Protein AF-A0A961NH32-F1 (afdb_monomer_lite)

pLDDT: mean 76.29, std 16.77, range [36.47, 96.12]

Radius of gyration: 27.37 Å; chains: 1; bounding box: 52×42×99 Å

Sequence (130 aa):
MRSAIAYTDSPEQGDPMATRAPKASLRNLIINLRLVRRRLFRQYNFLRQGRLDEALDLMENLSGQTHALPDLDLIAGDSAEAIQARNLVADCRHWNDAILPFLLREQDLLAREHLETQVDRELLRLNRTY

Structure (mmCIF, N/CA/C/O backbone):
data_AF-A0A961NH32-F1
#
_entry.id   AF-A0A961NH32-F1
#
loop_
_atom_site.group_PDB
_atom_site.id
_atom_site.type_symbol
_atom_site.label_atom_id
_atom_site.label_alt_id
_atom_site.label_comp_id
_atom_site.label_asym_id
_atom_site.label_entity_id
_atom_site.label_seq_id
_atom_site.pdbx_PDB_ins_code
_atom_site.Cartn_x
_atom_site.Cartn_y
_atom_site.Cartn_z
_atom_site.occupancy
_atom_site.B_iso_or_equiv
_atom_site.auth_seq_id
_atom_site.auth_comp_id
_atom_site.auth_asym_id
_atom_site.auth_atom_id
_atom_site.pdbx_PDB_model_num
ATOM 1 N N . MET A 1 1 ? -15.309 -30.839 -62.680 1.00 36.47 1 MET A N 1
ATOM 2 C CA . MET A 1 1 ? -14.073 -31.100 -63.447 1.00 36.47 1 MET A CA 1
ATOM 3 C C . MET A 1 1 ? -13.009 -30.100 -63.014 1.00 36.47 1 MET A C 1
ATOM 5 O O . MET A 1 1 ? -13.283 -28.915 -63.060 1.00 36.47 1 MET A O 1
ATOM 9 N N . ARG A 1 2 ? -11.860 -30.640 -62.584 1.00 37.50 2 ARG A N 1
ATOM 10 C CA . ARG A 1 2 ? -10.484 -30.102 -62.506 1.00 37.50 2 ARG A CA 1
ATOM 11 C C . ARG A 1 2 ? -10.178 -28.749 -61.830 1.00 37.50 2 ARG A C 1
ATOM 13 O O . ARG A 1 2 ? -10.476 -27.675 -62.329 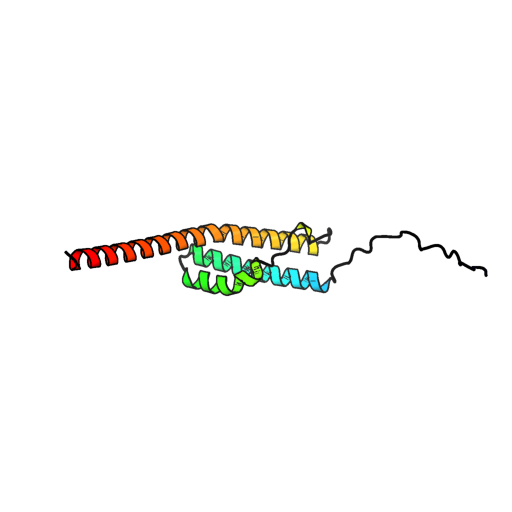1.00 37.50 2 ARG A O 1
ATOM 20 N N . SER A 1 3 ? -9.435 -28.918 -60.739 1.00 38.72 3 SER A N 1
ATOM 21 C CA . SER A 1 3 ? -8.597 -28.022 -59.947 1.00 38.72 3 SER A CA 1
ATOM 22 C C . SER A 1 3 ? -7.558 -27.202 -60.722 1.00 38.72 3 SER A C 1
ATOM 24 O O . SER A 1 3 ? -6.980 -27.688 -61.692 1.00 38.72 3 SER A O 1
ATOM 26 N N . ALA A 1 4 ? -7.202 -26.047 -60.154 1.00 41.97 4 ALA A N 1
ATOM 27 C CA . ALA A 1 4 ? -5.857 -25.475 -60.200 1.00 41.97 4 ALA A CA 1
ATOM 28 C C . ALA A 1 4 ? -5.573 -24.820 -58.833 1.00 41.97 4 ALA A C 1
ATOM 30 O O . ALA A 1 4 ? -6.084 -23.745 -58.535 1.00 41.97 4 ALA A O 1
ATOM 31 N N . ILE A 1 5 ? -4.827 -25.520 -57.973 1.00 46.06 5 ILE A N 1
ATOM 32 C CA . ILE A 1 5 ? -4.314 -24.994 -56.701 1.00 46.06 5 ILE A CA 1
ATOM 33 C C . ILE A 1 5 ? -2.933 -24.431 -57.016 1.00 46.06 5 ILE A C 1
ATOM 35 O O . ILE A 1 5 ? -2.025 -25.183 -57.371 1.00 46.06 5 ILE A O 1
ATOM 39 N N . ALA A 1 6 ? -2.792 -23.113 -56.924 1.00 41.47 6 ALA A N 1
ATOM 40 C CA . ALA A 1 6 ? -1.486 -22.483 -56.879 1.00 41.47 6 ALA A CA 1
ATOM 41 C C . ALA A 1 6 ? -0.851 -22.817 -55.522 1.00 41.47 6 ALA A C 1
ATOM 43 O O . ALA A 1 6 ? -1.360 -22.416 -54.478 1.00 41.47 6 ALA A O 1
ATOM 44 N N . TYR A 1 7 ? 0.236 -23.587 -55.543 1.00 49.28 7 TYR A N 1
ATOM 45 C CA . TYR A 1 7 ? 1.181 -23.644 -54.435 1.00 49.28 7 TYR A CA 1
ATOM 46 C C . TYR A 1 7 ? 2.002 -22.357 -54.482 1.00 49.28 7 TYR A C 1
ATOM 48 O O . TYR A 1 7 ? 2.892 -22.214 -55.316 1.00 49.28 7 TYR A O 1
ATOM 56 N N . THR A 1 8 ? 1.660 -21.402 -53.627 1.00 51.47 8 THR A N 1
ATOM 57 C CA . THR A 1 8 ? 2.549 -20.296 -53.270 1.00 51.47 8 THR A CA 1
ATOM 58 C C . THR A 1 8 ? 3.016 -20.541 -51.851 1.00 51.47 8 THR A C 1
ATOM 60 O O . THR A 1 8 ? 2.194 -20.607 -50.936 1.00 51.47 8 THR A O 1
ATOM 63 N N . ASP A 1 9 ? 4.327 -20.728 -51.722 1.00 47.22 9 ASP A N 1
ATOM 64 C CA . ASP A 1 9 ? 5.047 -20.937 -50.478 1.00 47.22 9 ASP A CA 1
ATOM 65 C C . ASP A 1 9 ? 4.620 -19.914 -49.426 1.00 47.22 9 ASP A C 1
ATOM 67 O O . ASP A 1 9 ? 4.768 -18.701 -49.591 1.00 47.22 9 ASP A O 1
ATOM 71 N N . SER A 1 10 ? 4.036 -20.441 -48.349 1.00 42.47 10 SER A N 1
ATOM 72 C CA . SER A 1 10 ? 3.767 -19.675 -47.144 1.00 42.47 10 SER A CA 1
ATOM 73 C C . SER A 1 10 ? 5.099 -19.154 -46.597 1.00 42.47 10 SER A C 1
ATOM 75 O O . SER A 1 10 ? 6.085 -19.896 -46.592 1.00 42.47 10 SER A O 1
ATOM 77 N N . PRO A 1 11 ? 5.127 -17.889 -46.160 1.00 46.09 11 PRO A N 1
ATOM 78 C CA . PRO A 1 11 ? 6.345 -17.149 -45.902 1.00 46.09 11 PRO A CA 1
ATOM 79 C C . PRO A 1 11 ? 7.157 -17.785 -44.781 1.00 46.09 11 PRO A C 1
ATOM 81 O O . PRO A 1 11 ? 6.619 -18.320 -43.809 1.00 46.09 11 PRO A O 1
ATOM 84 N N . GLU A 1 12 ? 8.467 -17.675 -44.961 1.00 41.09 12 GLU A N 1
ATOM 85 C CA . GLU A 1 12 ? 9.512 -17.883 -43.975 1.00 41.09 12 GLU A CA 1
ATOM 86 C C . GLU A 1 12 ? 9.039 -17.546 -42.554 1.00 41.09 12 GLU A C 1
ATOM 88 O O . GLU A 1 12 ? 8.594 -16.436 -42.251 1.00 41.09 12 GLU A O 1
ATOM 93 N N . GLN A 1 13 ? 9.183 -18.528 -41.665 1.00 50.28 13 GLN A N 1
ATOM 94 C CA . GLN A 1 13 ? 9.331 -18.288 -40.239 1.00 50.28 13 GLN A CA 1
ATOM 95 C C . GLN A 1 13 ? 10.536 -17.360 -40.043 1.00 50.28 13 GLN A C 1
ATOM 97 O O . GLN A 1 13 ? 11.682 -17.800 -40.072 1.00 50.28 13 GLN A O 1
ATOM 102 N N . GLY A 1 14 ? 10.253 -16.075 -39.861 1.00 39.16 14 GLY A N 1
ATOM 103 C CA . GLY A 1 14 ? 11.214 -15.033 -39.544 1.00 39.16 14 GLY A CA 1
ATOM 104 C C . GLY A 1 14 ? 10.668 -14.169 -38.417 1.00 39.16 14 GLY A C 1
ATOM 105 O O . GLY A 1 14 ? 9.801 -13.331 -38.630 1.00 39.16 14 GLY A O 1
ATOM 106 N N . ASP A 1 15 ? 11.211 -14.422 -37.233 1.00 50.66 15 ASP A N 1
ATOM 107 C CA . ASP A 1 15 ? 11.208 -13.617 -36.016 1.00 50.66 15 ASP A CA 1
ATOM 108 C C . ASP A 1 15 ? 9.888 -13.342 -35.267 1.00 50.66 15 ASP A C 1
ATOM 110 O O . ASP A 1 15 ? 8.947 -12.738 -35.790 1.00 50.66 15 ASP A O 1
ATOM 114 N N . PRO A 1 16 ? 9.835 -13.673 -33.957 1.00 44.69 16 PRO A N 1
ATOM 115 C CA . PRO A 1 16 ? 8.800 -13.164 -33.082 1.00 44.69 16 PRO A CA 1
ATOM 116 C C . PRO A 1 16 ? 9.014 -11.654 -33.002 1.00 44.69 16 PRO A C 1
ATOM 118 O O . PRO A 1 16 ? 9.923 -11.180 -32.316 1.00 44.69 16 PRO A O 1
ATOM 121 N N . MET A 1 17 ? 8.193 -10.873 -33.709 1.00 43.34 17 MET A N 1
ATOM 122 C CA . MET A 1 17 ? 8.082 -9.452 -33.419 1.00 43.34 17 MET A CA 1
ATOM 123 C C . MET A 1 17 ? 7.638 -9.348 -31.967 1.00 43.34 17 MET A C 1
ATOM 125 O O . MET A 1 17 ? 6.460 -9.462 -31.639 1.00 43.34 17 MET A O 1
ATOM 129 N N . ALA A 1 18 ? 8.624 -9.140 -31.097 1.00 43.91 18 ALA A N 1
ATOM 130 C CA . ALA A 1 18 ? 8.461 -8.538 -29.803 1.00 43.91 18 ALA A CA 1
ATOM 131 C C . ALA A 1 18 ? 7.519 -7.359 -30.012 1.00 43.91 18 ALA A C 1
ATOM 133 O O . ALA A 1 18 ? 7.895 -6.346 -30.613 1.00 43.91 18 ALA A O 1
ATOM 134 N N . THR A 1 19 ? 6.279 -7.527 -29.564 1.00 47.66 19 THR A N 1
ATOM 135 C CA . THR A 1 19 ? 5.298 -6.467 -29.410 1.00 47.66 19 THR A CA 1
ATOM 136 C C . THR A 1 19 ? 5.913 -5.496 -28.413 1.00 47.66 19 THR A C 1
ATOM 138 O O . THR A 1 19 ? 5.722 -5.597 -27.204 1.00 47.66 19 THR A O 1
ATOM 141 N N . ARG A 1 20 ? 6.785 -4.617 -28.914 1.00 46.78 20 ARG A N 1
ATOM 142 C CA . ARG A 1 20 ? 7.460 -3.589 -28.137 1.00 46.78 20 ARG A CA 1
ATOM 143 C C . ARG A 1 20 ? 6.345 -2.714 -27.602 1.00 46.78 20 ARG A C 1
ATOM 145 O O . ARG A 1 20 ? 5.763 -1.940 -28.361 1.00 46.78 20 ARG A O 1
ATOM 152 N N . ALA A 1 21 ? 6.038 -2.854 -26.315 1.00 42.56 21 ALA A N 1
ATOM 153 C CA . ALA A 1 21 ? 5.207 -1.891 -25.620 1.00 42.56 21 ALA A CA 1
ATOM 154 C C . ALA A 1 21 ? 5.727 -0.489 -25.997 1.00 42.56 21 ALA A C 1
ATOM 156 O O . ALA A 1 21 ? 6.941 -0.253 -25.921 1.00 42.56 21 ALA A O 1
ATOM 157 N N . PRO A 1 22 ? 4.870 0.414 -26.505 1.00 55.66 22 PRO A N 1
ATOM 158 C CA . PRO A 1 22 ? 5.324 1.693 -27.030 1.00 55.66 22 PRO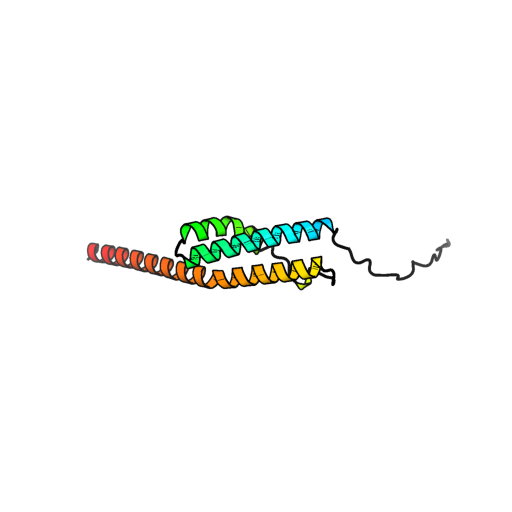 A CA 1
ATOM 159 C C . PRO A 1 22 ? 6.122 2.420 -25.943 1.00 55.66 22 PRO A C 1
ATOM 161 O O . PRO A 1 22 ? 5.670 2.496 -24.804 1.00 55.66 22 PRO A O 1
ATOM 164 N N . LYS A 1 23 ? 7.306 2.965 -26.267 1.00 56.81 23 LYS A N 1
ATOM 165 C CA . LYS A 1 23 ? 8.205 3.636 -25.296 1.00 56.81 23 LYS A CA 1
ATOM 166 C C . LYS A 1 23 ? 7.491 4.692 -24.431 1.00 56.81 23 LYS A C 1
ATOM 168 O O . LYS A 1 23 ? 7.835 4.889 -23.269 1.00 56.81 23 LYS A O 1
ATOM 173 N N . ALA A 1 24 ? 6.451 5.331 -24.973 1.00 59.12 24 ALA A N 1
ATOM 174 C CA . ALA A 1 24 ? 5.588 6.263 -24.244 1.00 59.12 24 ALA A CA 1
ATOM 175 C C . ALA A 1 24 ? 4.848 5.612 -23.054 1.00 59.12 24 ALA A C 1
ATOM 177 O O . ALA A 1 24 ? 4.700 6.237 -22.006 1.00 59.12 24 ALA A O 1
ATOM 178 N N . SER A 1 25 ? 4.449 4.343 -23.176 1.00 76.00 25 SER A N 1
ATOM 179 C CA . SER A 1 25 ? 3.811 3.568 -22.107 1.00 76.00 25 SER A CA 1
ATOM 180 C C . SER A 1 25 ? 4.766 3.314 -20.941 1.00 76.00 25 SER A C 1
ATOM 182 O O . SER A 1 25 ? 4.363 3.427 -19.786 1.00 76.00 25 SER A O 1
ATOM 184 N N . LEU A 1 26 ? 6.043 3.026 -21.221 1.00 78.62 26 LEU A N 1
ATOM 185 C CA . LEU A 1 26 ? 7.030 2.724 -20.182 1.00 78.62 26 LEU A CA 1
ATOM 186 C C . LEU A 1 26 ? 7.425 3.974 -19.389 1.00 78.62 26 LEU A C 1
ATOM 188 O O . LEU A 1 26 ? 7.500 3.944 -18.163 1.00 78.62 26 LEU A O 1
ATOM 192 N N . ARG A 1 27 ? 7.597 5.110 -20.070 1.00 82.38 27 ARG A N 1
ATOM 193 C CA . ARG A 1 27 ? 7.870 6.388 -19.404 1.00 82.38 27 ARG A CA 1
ATOM 194 C C . ARG A 1 27 ? 6.717 6.820 -18.495 1.00 82.38 27 ARG A C 1
ATOM 196 O O . ARG A 1 27 ? 6.962 7.240 -17.365 1.00 82.38 27 ARG A O 1
ATOM 203 N N . ASN A 1 28 ? 5.474 6.688 -18.961 1.00 82.44 28 ASN A N 1
ATOM 204 C CA . ASN A 1 28 ? 4.291 6.988 -18.152 1.00 82.44 28 ASN A CA 1
ATOM 205 C C . ASN A 1 28 ? 4.166 6.031 -16.961 1.00 82.44 28 ASN A C 1
ATOM 207 O O . ASN A 1 28 ? 3.888 6.477 -15.848 1.00 82.44 28 ASN A O 1
ATOM 211 N N . LEU A 1 29 ? 4.462 4.744 -17.166 1.00 82.31 29 LEU A N 1
ATOM 212 C CA . LEU A 1 29 ? 4.525 3.762 -16.088 1.00 82.31 29 LEU A CA 1
ATOM 213 C C . LEU A 1 29 ? 5.546 4.175 -15.019 1.00 82.31 29 LEU A C 1
ATOM 215 O O . LEU A 1 29 ? 5.209 4.214 -13.842 1.00 82.31 29 LEU A O 1
ATOM 219 N N . ILE A 1 30 ? 6.762 4.565 -15.411 1.00 85.94 30 ILE A N 1
ATOM 220 C CA . ILE A 1 30 ? 7.799 5.024 -14.473 1.00 85.94 30 ILE A CA 1
ATOM 221 C C . ILE A 1 30 ? 7.334 6.252 -13.675 1.00 85.94 30 ILE A C 1
ATOM 223 O O . ILE A 1 30 ? 7.563 6.323 -12.466 1.00 85.94 30 ILE A O 1
ATOM 227 N N . ILE A 1 31 ? 6.677 7.221 -14.321 1.00 87.38 31 ILE A N 1
ATOM 228 C CA . ILE A 1 31 ? 6.137 8.411 -13.641 1.00 87.38 31 ILE A CA 1
ATOM 229 C C . ILE A 1 31 ? 5.083 8.004 -12.604 1.00 87.38 31 ILE A C 1
ATOM 231 O O . ILE A 1 31 ? 5.173 8.429 -11.448 1.00 87.38 31 ILE A O 1
ATOM 235 N N . ASN A 1 32 ? 4.140 7.143 -12.989 1.00 84.56 32 ASN A N 1
ATOM 236 C CA . ASN A 1 32 ? 3.094 6.651 -12.096 1.00 84.56 32 ASN A CA 1
ATOM 237 C C . ASN A 1 32 ? 3.686 5.870 -10.916 1.00 84.56 32 ASN A C 1
ATOM 239 O O . ASN A 1 32 ? 3.352 6.156 -9.769 1.00 84.56 32 ASN A O 1
ATOM 243 N N . LEU A 1 33 ? 4.641 4.970 -11.162 1.00 86.88 33 LEU A N 1
ATOM 244 C CA . LEU A 1 33 ? 5.311 4.201 -10.110 1.00 86.88 33 LEU A CA 1
ATOM 245 C C . LEU A 1 33 ? 6.058 5.100 -9.115 1.00 86.88 33 LEU A C 1
ATOM 247 O O . LEU A 1 33 ? 6.006 4.873 -7.909 1.00 86.88 33 LEU A O 1
ATOM 251 N N . ARG A 1 34 ? 6.709 6.176 -9.578 1.00 89.88 34 ARG A N 1
ATOM 252 C CA . ARG A 1 34 ? 7.343 7.156 -8.676 1.00 89.88 34 ARG A CA 1
ATOM 253 C C . ARG A 1 34 ? 6.323 7.883 -7.804 1.00 89.88 34 ARG A C 1
ATOM 255 O O . ARG A 1 34 ? 6.616 8.173 -6.642 1.00 89.88 34 ARG A O 1
ATOM 262 N N . LEU A 1 35 ? 5.152 8.204 -8.353 1.00 88.38 35 LEU A N 1
ATOM 263 C CA . LEU A 1 35 ? 4.079 8.845 -7.599 1.00 88.38 35 LEU A CA 1
ATOM 264 C C . LEU A 1 35 ? 3.515 7.896 -6.535 1.00 88.38 35 LEU A C 1
ATOM 266 O O . LEU A 1 35 ? 3.414 8.294 -5.374 1.00 88.38 35 LEU A O 1
ATOM 270 N N . VAL A 1 36 ? 3.230 6.647 -6.913 1.00 86.62 36 VAL A N 1
ATOM 271 C CA . VAL A 1 36 ? 2.762 5.593 -6.001 1.00 86.62 36 VAL A CA 1
ATOM 272 C C . VAL A 1 36 ? 3.776 5.377 -4.879 1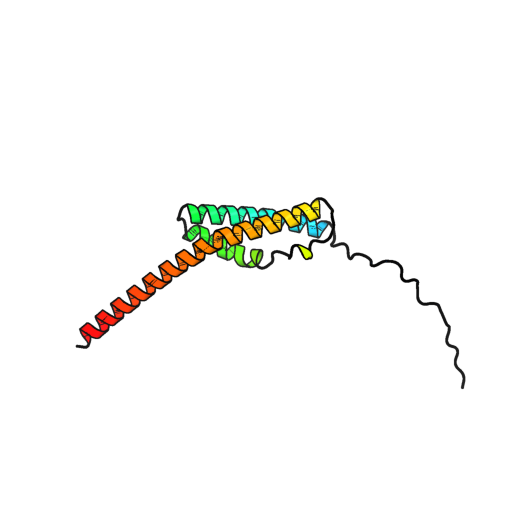.00 86.62 36 VAL A C 1
ATOM 274 O O . VAL A 1 36 ? 3.411 5.485 -3.710 1.00 86.62 36 VAL A O 1
ATOM 277 N N . ARG A 1 37 ? 5.068 5.223 -5.201 1.00 89.81 37 ARG A N 1
ATOM 278 C CA . ARG A 1 37 ? 6.140 5.097 -4.199 1.00 89.81 37 ARG A CA 1
ATOM 279 C C . ARG A 1 37 ? 6.143 6.256 -3.201 1.00 89.81 37 ARG A C 1
ATOM 281 O O . ARG A 1 37 ? 6.259 6.034 -2.000 1.00 89.81 37 ARG A O 1
ATOM 288 N N . ARG A 1 38 ? 6.034 7.506 -3.672 1.00 90.62 38 ARG A N 1
ATOM 289 C CA . ARG A 1 38 ? 6.012 8.686 -2.784 1.00 90.62 38 ARG A CA 1
ATOM 290 C C . ARG A 1 38 ? 4.798 8.688 -1.861 1.00 90.62 38 ARG A C 1
ATOM 292 O O . ARG A 1 38 ? 4.927 9.088 -0.707 1.00 90.62 38 ARG A O 1
ATOM 299 N N . ARG A 1 39 ? 3.634 8.280 -2.366 1.00 89.50 39 ARG A N 1
ATOM 300 C CA . ARG A 1 39 ? 2.397 8.198 -1.583 1.00 89.50 39 ARG A CA 1
ATOM 301 C C . ARG A 1 39 ? 2.482 7.098 -0.527 1.00 89.50 39 ARG A C 1
ATOM 303 O O . ARG A 1 39 ? 2.234 7.399 0.633 1.00 89.50 39 ARG A O 1
ATOM 310 N N . LEU A 1 40 ? 2.947 5.903 -0.896 1.00 88.62 40 LEU A N 1
ATOM 311 C CA . LEU A 1 40 ? 3.196 4.804 0.045 1.00 88.62 40 LEU A CA 1
ATOM 312 C C . LEU A 1 40 ? 4.184 5.219 1.138 1.00 88.62 40 LEU A C 1
ATOM 314 O O . LEU A 1 40 ? 3.914 5.056 2.321 1.00 88.62 40 LEU A O 1
ATOM 318 N N . PHE A 1 41 ? 5.293 5.863 0.769 1.00 90.25 41 PHE A N 1
ATOM 319 C CA . PHE A 1 41 ? 6.251 6.360 1.755 1.00 90.25 41 PHE A CA 1
ATOM 320 C C . PHE A 1 41 ? 5.639 7.392 2.721 1.00 90.25 41 PHE A C 1
ATOM 322 O O . PHE A 1 41 ? 5.935 7.380 3.915 1.00 90.25 41 PHE A O 1
ATOM 329 N N . ARG A 1 42 ? 4.774 8.296 2.237 1.00 90.88 42 ARG A N 1
ATOM 330 C CA . ARG A 1 42 ? 4.053 9.243 3.109 1.00 90.88 42 ARG A CA 1
ATOM 331 C C . ARG A 1 42 ? 3.073 8.531 4.036 1.00 90.88 42 ARG A C 1
ATOM 333 O O . ARG A 1 42 ? 3.081 8.826 5.224 1.00 90.88 42 ARG A O 1
ATOM 340 N N . GLN A 1 43 ? 2.302 7.584 3.509 1.00 89.31 43 GLN A N 1
ATOM 341 C CA . GLN A 1 43 ? 1.370 6.778 4.292 1.00 89.31 43 GLN A CA 1
ATOM 342 C C . GLN A 1 43 ? 2.100 6.026 5.411 1.00 89.31 43 GLN A C 1
ATOM 344 O O . GLN A 1 43 ? 1.711 6.123 6.569 1.00 89.31 43 GLN A O 1
ATOM 349 N N . TYR A 1 44 ? 3.221 5.376 5.090 1.00 89.94 44 TYR A N 1
ATOM 350 C CA . TYR A 1 44 ? 4.078 4.725 6.079 1.00 89.94 44 TYR A CA 1
ATOM 351 C C . TYR A 1 44 ? 4.543 5.692 7.178 1.00 89.94 44 TYR A C 1
ATOM 353 O O . TYR A 1 44 ? 4.499 5.362 8.362 1.00 89.94 44 TYR A O 1
ATOM 361 N N . ASN A 1 45 ? 4.958 6.910 6.816 1.00 90.69 45 ASN A N 1
ATOM 362 C CA . ASN A 1 45 ? 5.374 7.901 7.808 1.00 90.69 45 ASN A CA 1
ATOM 363 C C . ASN A 1 45 ? 4.219 8.373 8.700 1.00 90.69 45 ASN A C 1
ATOM 365 O O . ASN A 1 45 ? 4.444 8.567 9.891 1.00 90.69 45 ASN A O 1
ATOM 369 N N . PHE A 1 46 ? 3.007 8.538 8.165 1.00 90.31 46 PHE A N 1
ATOM 370 C CA . PHE A 1 46 ? 1.833 8.870 8.978 1.00 90.31 46 PHE A CA 1
ATOM 371 C C . PHE A 1 46 ? 1.480 7.748 9.952 1.00 90.31 46 PHE A C 1
ATOM 373 O O . PHE A 1 46 ? 1.316 8.020 11.139 1.00 90.31 46 PHE A O 1
ATOM 380 N N . LEU A 1 47 ? 1.497 6.492 9.495 1.00 87.50 47 LEU A N 1
ATOM 381 C CA . LEU A 1 47 ? 1.308 5.325 10.364 1.00 87.50 47 LEU A CA 1
ATOM 382 C C . LEU A 1 47 ? 2.360 5.280 11.474 1.00 87.50 47 LEU A C 1
ATOM 384 O O . LEU A 1 47 ? 2.027 5.118 12.644 1.00 87.50 47 LEU A O 1
ATOM 388 N N . ARG A 1 48 ? 3.632 5.520 11.138 1.00 87.56 48 ARG A N 1
ATOM 389 C CA . ARG A 1 48 ? 4.718 5.576 12.126 1.00 87.56 48 ARG A CA 1
ATOM 390 C C . ARG A 1 48 ? 4.543 6.712 13.143 1.00 87.56 48 ARG A C 1
ATOM 392 O O . ARG A 1 48 ? 5.022 6.597 14.266 1.00 87.56 48 ARG A O 1
ATOM 399 N N . GLN A 1 49 ? 3.891 7.804 12.752 1.00 89.62 49 GLN A N 1
ATOM 400 C CA . GLN A 1 49 ? 3.576 8.943 13.619 1.00 89.62 49 GLN A CA 1
ATOM 401 C C . GLN A 1 49 ? 2.270 8.757 14.412 1.00 89.62 49 GLN A C 1
ATOM 403 O O . GLN A 1 49 ? 1.913 9.650 15.174 1.00 89.62 49 GLN A O 1
ATOM 408 N N . GLY A 1 50 ? 1.550 7.643 14.233 1.00 85.69 50 GLY A N 1
ATOM 409 C CA . GLY A 1 50 ? 0.237 7.416 14.847 1.00 85.69 50 GLY A CA 1
ATOM 410 C C . GLY A 1 50 ? -0.892 8.258 14.241 1.00 85.69 50 GLY A C 1
ATOM 411 O O . GLY A 1 50 ? -1.965 8.360 14.824 1.00 85.69 50 GLY A O 1
ATOM 412 N N . ARG A 1 51 ? -0.670 8.880 13.075 1.00 87.12 51 ARG A N 1
ATOM 413 C CA . ARG A 1 51 ? -1.666 9.693 12.358 1.00 87.12 51 ARG A CA 1
ATOM 414 C C . ARG A 1 51 ? -2.498 8.790 11.451 1.00 87.12 51 ARG A C 1
ATOM 416 O O . ARG A 1 51 ? -2.287 8.759 10.240 1.00 87.12 51 ARG A O 1
ATOM 423 N N . LEU A 1 52 ? -3.386 8.006 12.062 1.00 82.12 52 LEU A N 1
ATOM 424 C CA . LEU A 1 52 ? -4.159 6.972 11.369 1.00 82.12 52 LEU A CA 1
ATOM 425 C C . LEU A 1 52 ? -5.127 7.557 10.340 1.00 82.12 52 LEU A C 1
ATOM 427 O O . LEU A 1 52 ? -5.118 7.090 9.207 1.00 82.12 52 LEU A O 1
ATOM 431 N N . ASP A 1 53 ? -5.865 8.613 10.680 1.00 82.56 53 ASP A N 1
ATOM 432 C CA . ASP A 1 53 ? -6.848 9.226 9.773 1.00 82.56 53 ASP A CA 1
ATOM 433 C C . ASP A 1 53 ? -6.206 9.648 8.442 1.00 82.56 53 ASP A C 1
ATOM 435 O O . ASP A 1 53 ? -6.640 9.256 7.364 1.00 82.56 53 ASP A O 1
ATOM 439 N N . GLU A 1 54 ? -5.065 10.335 8.507 1.00 86.19 54 GLU A N 1
ATOM 440 C CA . GLU A 1 54 ? -4.340 10.776 7.311 1.00 86.19 54 GLU A CA 1
ATOM 441 C C . GLU A 1 54 ? -3.710 9.622 6.524 1.00 86.19 54 GLU A C 1
ATOM 443 O O . GLU A 1 54 ? -3.532 9.697 5.303 1.00 86.19 54 GLU A O 1
ATOM 448 N N . ALA A 1 55 ? -3.329 8.549 7.218 1.00 84.38 55 ALA A N 1
ATOM 449 C CA . ALA A 1 55 ? -2.846 7.341 6.570 1.00 84.38 55 ALA A CA 1
ATOM 450 C C . ALA A 1 55 ? -3.977 6.588 5.850 1.00 84.38 55 ALA A C 1
ATOM 452 O O . ALA A 1 55 ? -3.729 6.002 4.791 1.00 84.38 55 ALA A O 1
ATOM 453 N N . LEU A 1 56 ? -5.194 6.610 6.398 1.00 78.56 56 LEU A N 1
ATOM 454 C CA . LEU A 1 56 ? -6.386 5.996 5.815 1.00 78.56 56 LEU A CA 1
ATOM 455 C C . LEU A 1 56 ? -6.921 6.813 4.629 1.00 78.56 56 LEU A C 1
ATOM 457 O O . LEU A 1 56 ? -7.202 6.228 3.584 1.00 78.56 56 LEU A O 1
ATOM 461 N N . ASP A 1 57 ? -6.915 8.145 4.702 1.00 83.31 57 ASP A N 1
ATOM 462 C CA . ASP A 1 57 ? -7.272 9.025 3.573 1.00 83.31 57 ASP A CA 1
ATOM 463 C C . ASP A 1 57 ? -6.384 8.778 2.338 1.00 83.31 57 ASP A C 1
ATOM 465 O O . ASP A 1 57 ? -6.817 8.815 1.177 1.00 83.31 57 ASP A O 1
ATOM 469 N N . LEU A 1 58 ? -5.097 8.495 2.564 1.00 78.75 58 LEU A N 1
ATOM 470 C CA . LEU A 1 58 ? -4.182 8.111 1.489 1.00 78.75 58 LEU A CA 1
ATOM 471 C C . LEU A 1 58 ? -4.472 6.706 0.942 1.00 78.75 58 LEU A C 1
ATOM 473 O O . LEU A 1 58 ? -4.181 6.456 -0.230 1.00 78.75 58 LEU A O 1
ATOM 477 N N . MET A 1 59 ? -5.049 5.809 1.746 1.00 72.31 59 MET A N 1
ATOM 478 C CA . MET A 1 59 ? -5.349 4.426 1.373 1.00 72.31 59 MET A CA 1
ATOM 479 C C . MET A 1 59 ? -6.481 4.331 0.348 1.00 72.31 59 MET A C 1
ATOM 481 O O . MET A 1 59 ? -6.340 3.601 -0.637 1.00 72.31 59 MET A O 1
ATOM 485 N N . GLU A 1 60 ? -7.561 5.098 0.522 1.00 66.81 60 GLU A N 1
ATOM 486 C CA . GLU A 1 60 ? -8.684 5.125 -0.432 1.00 66.81 60 GLU A CA 1
ATOM 487 C C . GLU A 1 60 ? -8.221 5.540 -1.837 1.00 66.81 60 GLU A C 1
ATOM 489 O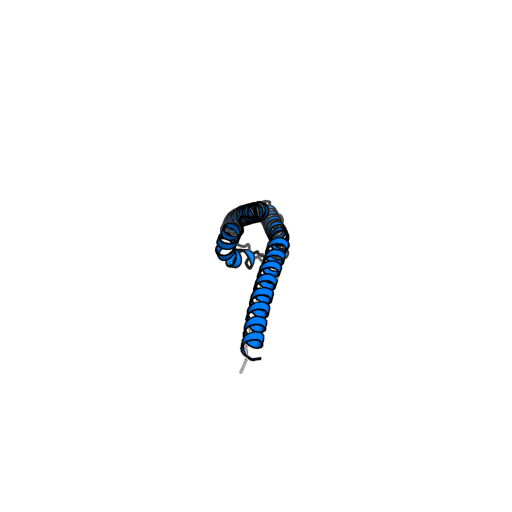 O . GLU A 1 60 ? -8.648 4.978 -2.844 1.00 66.81 60 GLU A O 1
ATOM 494 N N . ASN A 1 61 ? -7.243 6.445 -1.904 1.00 67.88 61 ASN A N 1
ATOM 495 C CA . ASN A 1 61 ? -6.639 6.916 -3.149 1.00 67.88 61 ASN A CA 1
ATOM 496 C C . ASN A 1 61 ? -5.585 5.960 -3.743 1.00 67.88 61 ASN A C 1
ATOM 498 O O . ASN A 1 61 ? -5.220 6.093 -4.916 1.00 67.88 61 ASN A O 1
ATOM 502 N N . LEU A 1 62 ? -5.050 5.037 -2.936 1.00 68.06 62 LEU A N 1
ATOM 503 C CA . LEU A 1 62 ? -3.970 4.122 -3.310 1.00 68.06 62 LEU A CA 1
ATOM 504 C C . LEU A 1 62 ? -4.462 2.728 -3.705 1.00 68.06 62 LEU A C 1
ATOM 506 O O . LEU A 1 62 ? -3.862 2.151 -4.607 1.00 68.06 62 LEU A O 1
ATOM 510 N N . SER A 1 63 ? -5.537 2.208 -3.099 1.00 61.50 63 SER A N 1
ATOM 511 C CA . SER A 1 63 ? -6.005 0.821 -3.297 1.00 61.50 63 SER A CA 1
ATOM 512 C C . SER A 1 63 ? -6.255 0.462 -4.771 1.00 61.50 63 SER A C 1
ATOM 514 O O . SER A 1 63 ? -5.850 -0.604 -5.233 1.00 61.50 63 SER A O 1
ATOM 516 N N . GLY A 1 64 ? -6.808 1.391 -5.557 1.00 61.62 64 GLY A N 1
ATOM 517 C CA . GLY A 1 64 ? -7.003 1.208 -6.999 1.00 61.62 64 GLY A CA 1
ATOM 518 C C . GLY A 1 64 ? -5.709 1.228 -7.828 1.00 61.62 64 GLY A C 1
ATOM 519 O O . GLY A 1 64 ? -5.689 0.728 -8.948 1.00 61.62 64 GLY A O 1
ATOM 520 N N . GLN A 1 65 ? -4.618 1.790 -7.299 1.00 65.12 65 GLN A N 1
ATOM 521 C CA . GLN A 1 65 ? -3.331 1.933 -7.994 1.00 65.12 65 GLN A CA 1
ATOM 522 C C . GLN A 1 65 ? -2.330 0.840 -7.601 1.00 65.12 65 GLN A C 1
ATOM 524 O O . GLN A 1 65 ? -1.528 0.421 -8.434 1.00 65.12 65 GLN A O 1
ATOM 529 N N . THR A 1 66 ? -2.368 0.361 -6.354 1.00 59.78 66 THR A N 1
ATOM 530 C CA . THR A 1 66 ? -1.484 -0.707 -5.862 1.00 59.78 66 THR A CA 1
ATOM 531 C C . THR A 1 66 ? -1.923 -2.097 -6.310 1.00 59.78 66 THR A C 1
ATOM 533 O O . THR A 1 66 ? -1.059 -2.912 -6.627 1.00 59.78 66 THR A O 1
ATOM 536 N N . HIS A 1 67 ? -3.228 -2.362 -6.435 1.00 56.75 67 HIS A N 1
ATOM 537 C CA . HIS A 1 67 ? -3.726 -3.607 -7.042 1.00 56.75 67 HIS A CA 1
ATOM 538 C C . HIS A 1 67 ? -3.405 -3.731 -8.538 1.00 56.75 67 HIS A C 1
ATOM 540 O O . HIS A 1 67 ? -3.448 -4.827 -9.086 1.00 56.75 67 HIS A O 1
ATOM 546 N N . ALA A 1 68 ? -3.040 -2.623 -9.186 1.00 61.94 68 ALA A N 1
ATOM 547 C CA . ALA A 1 68 ? -2.637 -2.571 -10.586 1.00 61.94 68 ALA A CA 1
ATOM 548 C C . ALA A 1 68 ? -1.107 -2.518 -10.777 1.00 61.94 68 ALA A C 1
ATOM 550 O O . ALA A 1 68 ? -0.646 -2.204 -11.878 1.00 61.94 68 ALA A O 1
ATOM 551 N N . LEU A 1 69 ? -0.300 -2.783 -9.734 1.00 67.44 69 LEU A N 1
ATOM 552 C CA . LEU A 1 69 ? 1.150 -2.887 -9.913 1.00 67.44 69 LEU A CA 1
ATOM 553 C C . LEU A 1 69 ? 1.451 -4.066 -10.851 1.00 67.44 69 LEU A C 1
ATOM 555 O O . LEU A 1 69 ? 1.091 -5.196 -10.522 1.00 67.44 69 LEU A O 1
ATOM 559 N N . PRO A 1 70 ? 2.116 -3.834 -11.995 1.00 71.12 70 PRO A N 1
ATOM 560 C CA . PRO A 1 70 ? 2.399 -4.900 -12.944 1.00 71.12 70 PRO A CA 1
ATOM 561 C C . PRO A 1 70 ? 3.316 -5.948 -12.314 1.00 71.12 70 PRO A C 1
ATOM 563 O O . PRO A 1 70 ? 4.182 -5.621 -11.493 1.00 71.12 70 PRO A O 1
ATOM 566 N N . ASP A 1 71 ? 3.154 -7.205 -12.722 1.00 74.50 71 ASP A N 1
ATOM 567 C CA . ASP A 1 71 ? 4.119 -8.239 -12.375 1.00 74.50 71 ASP A CA 1
ATOM 568 C C . ASP A 1 71 ? 5.487 -7.919 -12.966 1.00 74.50 71 ASP A C 1
ATOM 570 O O . ASP A 1 71 ? 5.607 -7.454 -14.101 1.00 74.50 71 ASP A O 1
ATOM 574 N N . LEU A 1 72 ? 6.534 -8.150 -12.169 1.00 66.00 72 LEU A N 1
ATOM 575 C CA . LEU A 1 72 ? 7.916 -7.879 -12.571 1.00 66.00 72 LEU A CA 1
ATOM 576 C C . LEU A 1 72 ? 8.280 -8.635 -13.855 1.00 66.00 72 LEU A C 1
ATOM 578 O O . LEU A 1 72 ? 8.993 -8.087 -14.697 1.00 66.00 72 LEU A O 1
ATOM 582 N N . ASP A 1 73 ? 7.712 -9.829 -14.026 1.00 66.69 73 ASP A N 1
ATOM 583 C CA . ASP A 1 73 ? 7.895 -10.702 -15.187 1.00 66.69 73 ASP A CA 1
ATOM 584 C C . ASP A 1 73 ? 7.254 -10.137 -16.468 1.00 66.69 73 ASP A C 1
ATOM 586 O O . ASP A 1 73 ? 7.684 -10.459 -17.574 1.00 66.69 73 ASP A O 1
ATOM 590 N N . LEU A 1 74 ? 6.269 -9.237 -16.341 1.00 69.31 74 LEU A N 1
ATOM 591 C CA . LEU A 1 74 ? 5.626 -8.559 -17.474 1.00 69.31 74 LEU A CA 1
ATOM 592 C C . LEU A 1 74 ? 6.442 -7.359 -17.982 1.00 69.31 74 LEU A C 1
ATOM 594 O O . LEU A 1 74 ? 6.224 -6.886 -19.100 1.00 69.31 74 LEU A O 1
ATOM 598 N N . ILE A 1 75 ? 7.403 -6.862 -17.195 1.00 71.62 75 ILE A N 1
ATOM 599 C CA . ILE A 1 75 ? 8.334 -5.805 -17.609 1.00 71.62 75 ILE A CA 1
ATOM 600 C C . ILE A 1 75 ? 9.557 -6.471 -18.249 1.00 71.62 75 ILE A C 1
ATOM 602 O O . ILE A 1 75 ? 10.630 -6.598 -17.649 1.00 71.62 75 ILE A O 1
ATOM 606 N N . ALA A 1 76 ? 9.374 -6.922 -19.489 1.00 67.00 76 ALA A N 1
ATOM 607 C CA . ALA A 1 76 ? 10.406 -7.604 -20.258 1.00 67.00 76 ALA A CA 1
ATOM 608 C C . ALA A 1 76 ? 11.479 -6.642 -20.804 1.00 67.00 76 ALA A C 1
ATOM 610 O O . ALA A 1 76 ? 11.216 -5.483 -21.138 1.00 67.00 76 ALA A O 1
ATOM 611 N N . GLY A 1 77 ? 12.698 -7.166 -20.947 1.00 75.94 77 GLY A N 1
ATOM 612 C CA . GLY A 1 77 ? 13.836 -6.482 -21.560 1.00 75.94 77 GLY A CA 1
ATOM 613 C C . GLY A 1 77 ? 14.848 -5.913 -20.564 1.00 75.94 77 GLY A C 1
ATOM 614 O O . GLY A 1 77 ? 14.556 -5.703 -19.386 1.00 75.94 77 GLY A O 1
ATOM 615 N N . ASP A 1 78 ? 16.046 -5.635 -21.080 1.00 79.06 78 ASP A N 1
ATOM 616 C CA . ASP A 1 78 ? 17.216 -5.188 -20.303 1.00 79.06 78 ASP A CA 1
ATOM 617 C C . ASP A 1 78 ? 17.538 -3.706 -20.512 1.00 79.06 78 ASP A C 1
ATOM 619 O O . ASP A 1 78 ? 18.621 -3.218 -20.196 1.00 79.06 78 ASP A O 1
ATOM 623 N N . SER A 1 79 ? 16.578 -2.952 -21.054 1.00 85.94 79 SER A N 1
ATOM 624 C CA . SER A 1 79 ? 16.721 -1.501 -21.153 1.00 85.94 79 SER A CA 1
ATOM 625 C C . SER A 1 79 ? 16.818 -0.875 -19.757 1.00 85.94 79 SER A C 1
ATOM 627 O O . SER A 1 79 ? 16.163 -1.326 -18.814 1.00 85.94 79 SER A O 1
ATOM 629 N N . ALA A 1 80 ? 17.579 0.215 -19.627 1.00 86.75 80 ALA A N 1
ATOM 630 C CA . ALA A 1 80 ? 17.684 0.951 -18.365 1.00 86.75 80 ALA A CA 1
ATOM 631 C C . ALA A 1 80 ? 16.309 1.391 -17.817 1.00 86.75 80 ALA A C 1
ATOM 633 O O . ALA A 1 80 ? 16.100 1.409 -16.606 1.00 86.75 80 ALA A O 1
ATOM 634 N N . GLU A 1 81 ? 15.354 1.699 -18.701 1.00 84.00 81 GLU A N 1
ATOM 635 C CA . GLU A 1 81 ? 13.977 2.050 -18.335 1.00 84.00 81 GLU A CA 1
ATOM 636 C C . GLU A 1 81 ? 13.204 0.846 -17.776 1.00 84.00 81 GLU A C 1
ATOM 638 O O . GLU A 1 81 ? 12.525 0.979 -16.760 1.00 84.00 81 GLU A O 1
ATOM 643 N N . ALA A 1 82 ? 13.340 -0.337 -18.386 1.00 83.44 82 ALA A N 1
ATOM 644 C CA . ALA A 1 82 ? 12.722 -1.568 -17.891 1.00 83.44 82 ALA A CA 1
ATOM 645 C C . ALA A 1 82 ? 13.289 -1.964 -16.518 1.00 83.44 82 ALA A C 1
ATOM 647 O O . ALA A 1 82 ? 12.528 -2.248 -15.595 1.00 83.44 82 ALA A O 1
ATOM 648 N N . ILE A 1 83 ? 14.615 -1.887 -16.347 1.00 86.38 83 ILE A N 1
ATOM 649 C CA . ILE A 1 83 ? 15.278 -2.126 -15.056 1.00 86.38 83 ILE A CA 1
ATOM 650 C C . ILE A 1 83 ? 14.778 -1.125 -14.005 1.00 86.38 83 ILE A C 1
ATOM 652 O O . ILE A 1 83 ? 14.421 -1.515 -12.894 1.00 86.38 83 ILE A O 1
ATOM 656 N N . GLN A 1 84 ? 14.690 0.162 -14.354 1.00 88.00 84 GLN A N 1
ATOM 657 C CA . GLN A 1 84 ? 14.167 1.186 -13.451 1.00 88.00 84 GLN A CA 1
ATOM 658 C C . GLN A 1 84 ? 12.707 0.927 -13.062 1.00 88.00 84 GLN A C 1
ATOM 660 O O . GLN A 1 84 ? 12.355 1.097 -11.895 1.00 88.00 84 GLN A O 1
ATOM 665 N N . ALA A 1 85 ? 11.859 0.530 -14.011 1.00 86.44 85 ALA A N 1
ATOM 666 C CA . ALA A 1 85 ? 10.466 0.204 -13.738 1.00 86.44 85 ALA A CA 1
ATOM 667 C C . ALA A 1 85 ? 10.349 -1.015 -12.805 1.00 86.44 85 ALA A C 1
ATOM 669 O O . ALA A 1 85 ? 9.621 -0.933 -11.819 1.00 86.44 85 ALA A O 1
ATOM 670 N N . ARG A 1 86 ? 11.126 -2.087 -13.034 1.00 86.50 86 ARG A N 1
ATOM 671 C CA . ARG A 1 86 ? 11.184 -3.259 -12.138 1.00 86.50 86 ARG A CA 1
ATOM 672 C C . ARG A 1 86 ? 11.606 -2.877 -10.720 1.00 86.50 86 ARG A C 1
ATOM 674 O O . ARG A 1 86 ? 10.924 -3.233 -9.764 1.00 86.50 86 ARG A O 1
ATOM 681 N N . ASN A 1 87 ? 12.666 -2.081 -10.580 1.00 89.50 87 ASN A N 1
ATOM 682 C CA . ASN A 1 87 ? 13.125 -1.613 -9.270 1.00 89.50 87 ASN A CA 1
ATOM 683 C C . ASN A 1 87 ? 12.056 -0.772 -8.557 1.00 89.50 87 ASN A C 1
ATOM 685 O O . ASN A 1 87 ? 11.833 -0.936 -7.363 1.00 89.50 87 ASN A O 1
ATOM 689 N N . LEU A 1 88 ? 11.349 0.098 -9.283 1.00 89.06 88 LEU A N 1
ATOM 690 C CA . LEU A 1 88 ? 10.274 0.902 -8.701 1.00 89.06 88 LEU A CA 1
ATOM 691 C C . LEU A 1 88 ? 9.057 0.065 -8.292 1.00 89.06 88 LEU A C 1
ATOM 693 O O . LEU A 1 88 ? 8.438 0.372 -7.276 1.00 89.06 88 LEU A O 1
ATOM 697 N N . VAL A 1 89 ? 8.705 -0.974 -9.053 1.00 87.50 89 VAL A N 1
ATOM 698 C CA . VAL A 1 89 ? 7.653 -1.922 -8.655 1.00 87.50 89 VAL A CA 1
ATOM 699 C C . VAL A 1 89 ? 8.065 -2.659 -7.384 1.00 87.50 89 VAL A C 1
ATOM 701 O O . VAL A 1 89 ? 7.266 -2.731 -6.453 1.00 87.50 89 VAL A O 1
ATOM 704 N N . ALA A 1 90 ? 9.306 -3.151 -7.315 1.00 87.75 90 ALA A N 1
ATOM 705 C CA . ALA A 1 90 ? 9.834 -3.812 -6.124 1.00 87.75 90 ALA A CA 1
ATOM 706 C C . ALA A 1 90 ? 9.804 -2.884 -4.897 1.00 87.75 90 ALA A C 1
ATOM 708 O O . ALA A 1 90 ? 9.316 -3.288 -3.845 1.00 87.75 90 ALA A O 1
ATOM 709 N N . ASP A 1 91 ? 10.212 -1.619 -5.051 1.00 89.12 91 ASP A N 1
ATOM 710 C CA . ASP A 1 91 ? 10.099 -0.604 -3.997 1.00 89.12 91 ASP A CA 1
ATOM 711 C C . ASP A 1 91 ? 8.642 -0.417 -3.546 1.00 89.12 91 ASP A C 1
ATOM 713 O O . ASP A 1 91 ? 8.361 -0.359 -2.352 1.00 89.12 91 ASP A O 1
ATOM 717 N N . CYS A 1 92 ? 7.697 -0.298 -4.486 1.00 87.81 92 CYS A N 1
ATOM 718 C CA . CYS A 1 92 ? 6.282 -0.119 -4.150 1.00 87.81 92 CYS A CA 1
ATOM 719 C C . CYS A 1 92 ? 5.723 -1.334 -3.399 1.00 87.81 92 CYS A C 1
ATOM 721 O O . CYS A 1 92 ? 5.008 -1.148 -2.417 1.00 87.81 92 CYS A O 1
ATOM 723 N N . ARG A 1 93 ? 6.074 -2.557 -3.821 1.00 86.75 93 ARG A N 1
ATOM 724 C CA . ARG A 1 93 ? 5.698 -3.798 -3.122 1.00 86.75 93 ARG A CA 1
ATOM 725 C C . ARG A 1 93 ? 6.269 -3.816 -1.705 1.00 86.75 93 ARG A C 1
ATOM 727 O O . ARG A 1 93 ? 5.510 -3.974 -0.760 1.00 86.75 93 ARG A O 1
ATOM 734 N N . HIS A 1 94 ? 7.557 -3.511 -1.555 1.00 90.00 94 HIS A N 1
ATOM 735 C CA . HIS A 1 94 ? 8.211 -3.427 -0.251 1.00 90.00 94 HIS A CA 1
ATOM 736 C C . HIS A 1 94 ? 7.500 -2.463 0.712 1.00 90.00 94 HIS A C 1
ATOM 738 O O . HIS A 1 94 ? 7.246 -2.818 1.860 1.00 90.00 94 HIS A O 1
ATOM 744 N N . TRP A 1 95 ? 7.147 -1.253 0.262 1.00 87.00 95 TRP A N 1
ATOM 745 C CA . TRP A 1 95 ? 6.429 -0.303 1.119 1.00 87.00 95 TRP A CA 1
ATOM 746 C C . TRP A 1 95 ? 5.004 -0.752 1.438 1.00 87.00 95 TRP A C 1
ATOM 748 O O . TRP A 1 95 ? 4.545 -0.521 2.552 1.00 87.00 95 TRP A O 1
ATOM 758 N N . ASN A 1 96 ? 4.315 -1.397 0.497 1.00 85.56 96 ASN A N 1
ATOM 759 C CA . ASN A 1 96 ? 2.985 -1.950 0.741 1.00 85.56 96 ASN A CA 1
ATOM 760 C C . ASN A 1 96 ? 3.033 -3.044 1.823 1.00 85.56 96 ASN A C 1
ATOM 762 O O . ASN A 1 96 ? 2.283 -2.991 2.797 1.00 85.56 96 ASN A O 1
ATOM 766 N N . ASP A 1 97 ? 3.994 -3.961 1.713 1.00 86.38 97 ASP A N 1
ATOM 767 C CA . ASP A 1 97 ? 4.221 -5.022 2.697 1.00 86.38 97 ASP A CA 1
ATOM 768 C C . ASP A 1 97 ? 4.643 -4.456 4.060 1.00 86.38 97 ASP A C 1
ATOM 770 O O . ASP A 1 97 ? 4.271 -4.996 5.096 1.00 86.38 97 ASP A O 1
ATOM 774 N N . ALA A 1 98 ? 5.383 -3.343 4.087 1.00 87.25 98 ALA A N 1
ATOM 775 C CA . ALA A 1 98 ? 5.759 -2.668 5.328 1.00 87.25 98 ALA A CA 1
ATOM 776 C C . ALA A 1 98 ? 4.577 -1.957 6.010 1.00 87.25 98 ALA A C 1
ATOM 778 O O . ALA A 1 98 ? 4.568 -1.823 7.231 1.00 87.25 98 ALA A O 1
ATOM 779 N N . ILE A 1 99 ? 3.592 -1.486 5.240 1.00 86.56 99 ILE A N 1
ATOM 780 C CA . ILE A 1 99 ? 2.388 -0.806 5.739 1.00 86.56 99 ILE A CA 1
ATOM 781 C C . ILE A 1 99 ? 1.368 -1.814 6.282 1.00 86.56 99 ILE A C 1
ATOM 783 O O . ILE A 1 99 ? 0.719 -1.548 7.296 1.00 86.56 99 ILE A O 1
ATOM 787 N N . LEU A 1 100 ? 1.245 -2.978 5.639 1.00 82.44 100 LEU A N 1
ATOM 788 C CA . LEU A 1 100 ? 0.208 -3.965 5.933 1.00 82.44 100 LEU A CA 1
ATOM 789 C C . LEU A 1 100 ? 0.144 -4.399 7.417 1.00 82.44 100 LEU A C 1
ATOM 791 O O . LEU A 1 100 ? -0.957 -4.392 7.969 1.00 82.44 100 LEU A O 1
ATOM 795 N N . PRO A 1 101 ? 1.259 -4.698 8.117 1.00 83.50 101 PRO A N 1
ATOM 796 C CA . PRO A 1 101 ? 1.222 -5.062 9.533 1.00 83.50 101 PRO A CA 1
ATOM 797 C C . PRO A 1 101 ? 0.623 -3.981 10.436 1.00 83.50 101 PRO A C 1
ATOM 799 O O . PRO A 1 101 ? -0.048 -4.312 11.411 1.00 83.50 101 PRO A O 1
ATOM 802 N N . PHE A 1 102 ? 0.845 -2.700 10.121 1.00 83.38 102 PHE A N 1
ATOM 803 C CA . PHE A 1 102 ? 0.259 -1.596 10.883 1.00 83.38 102 PHE A CA 1
ATOM 804 C C . PHE A 1 102 ? -1.253 -1.577 10.696 1.00 83.38 102 PHE A C 1
ATOM 806 O O . PHE A 1 102 ? -1.982 -1.574 11.679 1.00 83.38 102 PHE A O 1
ATOM 813 N N . LEU A 1 103 ? -1.729 -1.654 9.452 1.00 77.38 103 LEU A N 1
ATOM 814 C CA . LEU A 1 103 ? -3.163 -1.654 9.162 1.00 77.38 103 LEU A CA 1
ATOM 815 C C . LEU A 1 103 ? -3.884 -2.841 9.811 1.00 77.38 103 LEU A C 1
ATOM 817 O O . LEU A 1 103 ? -4.944 -2.659 10.401 1.00 77.38 103 LEU A O 1
ATOM 821 N N . LEU A 1 104 ? -3.297 -4.041 9.750 1.00 82.81 104 LEU A N 1
ATOM 822 C CA . LEU A 1 104 ? -3.878 -5.237 10.366 1.00 82.81 104 LEU A CA 1
ATOM 823 C C . LEU A 1 104 ? -3.931 -5.133 11.892 1.00 82.81 104 LEU A C 1
ATOM 825 O O . LEU A 1 104 ? -4.932 -5.509 12.496 1.00 82.81 104 LEU A O 1
ATOM 829 N N . ARG A 1 105 ? -2.874 -4.603 12.518 1.00 84.06 105 ARG A N 1
ATOM 830 C CA . ARG A 1 105 ? -2.851 -4.385 13.967 1.00 84.06 105 ARG A CA 1
ATOM 831 C C . ARG A 1 105 ? -3.916 -3.378 14.398 1.00 84.06 105 ARG A C 1
ATOM 833 O O . ARG A 1 105 ? -4.599 -3.621 15.384 1.00 84.06 105 ARG A O 1
ATOM 840 N N . GLU A 1 106 ? -4.051 -2.266 13.686 1.00 78.62 106 GLU A N 1
ATOM 841 C CA . GLU A 1 106 ? -5.039 -1.236 14.024 1.00 78.62 106 GLU A CA 1
ATOM 842 C C . GLU A 1 106 ? -6.475 -1.735 13.811 1.00 78.62 106 GLU A C 1
ATOM 844 O O . GLU A 1 106 ? -7.342 -1.495 14.646 1.00 78.62 106 GLU A O 1
ATOM 849 N N . GLN A 1 107 ? -6.729 -2.515 12.756 1.00 74.75 107 GLN A N 1
ATOM 850 C CA . GLN A 1 107 ? -8.024 -3.179 12.570 1.00 74.75 107 GLN A CA 1
ATOM 851 C C . GLN A 1 107 ? -8.341 -4.165 13.699 1.00 74.75 107 GLN A C 1
ATOM 853 O O . GLN A 1 107 ? -9.484 -4.222 14.148 1.00 74.75 107 GLN A O 1
ATOM 858 N N . ASP A 1 108 ? -7.346 -4.918 14.176 1.00 86.12 108 ASP A N 1
ATOM 859 C CA . ASP A 1 108 ? -7.516 -5.823 15.317 1.00 86.12 108 ASP A CA 1
ATOM 860 C C . ASP A 1 108 ? -7.835 -5.050 16.608 1.00 86.12 108 ASP A C 1
ATOM 862 O O . ASP A 1 108 ? -8.731 -5.443 17.353 1.00 86.12 108 ASP A O 1
ATOM 866 N N . LEU A 1 109 ? -7.173 -3.913 16.854 1.00 83.62 109 LEU A N 1
ATOM 867 C CA . LEU A 1 109 ? -7.493 -3.038 17.989 1.00 83.62 109 LEU A CA 1
ATOM 868 C C . LEU A 1 109 ? -8.939 -2.526 17.916 1.00 83.62 109 LEU A C 1
ATOM 870 O O . LEU A 1 109 ? -9.697 -2.714 18.866 1.00 83.62 109 LEU A O 1
ATOM 874 N N . LEU A 1 110 ? -9.350 -1.985 16.767 1.00 80.50 110 LEU A N 1
ATOM 875 C CA . LEU A 1 110 ? -10.717 -1.500 16.549 1.00 80.50 110 LEU A CA 1
ATOM 876 C C . LEU A 1 110 ? -11.765 -2.614 16.702 1.00 80.50 110 LEU A C 1
ATOM 878 O O . LEU A 1 110 ? -12.833 -2.400 17.279 1.00 80.50 110 LEU A O 1
ATOM 882 N N . ALA A 1 111 ? -11.473 -3.822 16.210 1.00 82.38 111 ALA A N 1
ATOM 883 C CA . ALA A 1 111 ? -12.365 -4.969 16.349 1.00 82.38 111 ALA A CA 1
ATOM 884 C C . ALA A 1 111 ? -12.550 -5.372 17.820 1.00 82.38 111 ALA A C 1
ATOM 886 O O . ALA A 1 111 ? -13.669 -5.678 18.239 1.00 82.38 111 ALA A O 1
ATOM 887 N N . ARG A 1 112 ? -11.476 -5.335 18.618 1.00 89.62 112 ARG A N 1
ATOM 888 C CA . ARG A 1 112 ? -11.529 -5.626 20.058 1.00 89.62 112 ARG A CA 1
ATOM 889 C C . ARG A 1 112 ? -12.332 -4.582 20.825 1.00 89.62 112 ARG A C 1
ATOM 891 O O . ARG A 1 112 ? -13.203 -4.966 21.599 1.00 89.62 112 ARG A O 1
ATOM 898 N N . GLU A 1 113 ? -12.103 -3.297 20.567 1.00 89.62 113 GLU A N 1
ATOM 899 C CA . GLU A 1 113 ? -12.877 -2.207 21.181 1.00 89.62 113 GLU A CA 1
ATOM 900 C C . GLU A 1 113 ? -14.376 -2.325 20.859 1.00 89.62 113 GLU A C 1
ATOM 902 O O . GLU A 1 113 ? -15.242 -2.128 21.720 1.00 89.62 113 GLU A O 1
ATOM 907 N N . HIS A 1 114 ? -14.706 -2.705 19.620 1.00 92.38 114 HIS A N 1
ATOM 908 C CA . HIS A 1 114 ? -16.089 -2.942 19.222 1.00 92.38 114 HIS A CA 1
ATOM 909 C C . HIS A 1 114 ? -16.715 -4.126 19.969 1.00 92.38 114 HIS A C 1
ATOM 911 O O . HIS A 1 114 ? -17.855 -4.024 20.427 1.00 92.38 114 HIS A O 1
ATOM 917 N N . LEU A 1 115 ? -15.982 -5.233 20.114 1.00 90.38 115 LEU A N 1
ATOM 918 C CA . LEU A 1 115 ? -16.435 -6.404 20.867 1.00 90.38 115 LEU A CA 1
ATOM 919 C C . LEU A 1 115 ? -16.662 -6.077 22.345 1.00 90.38 115 LEU A C 1
ATOM 921 O O . LEU A 1 115 ? -17.702 -6.446 22.883 1.00 90.38 115 LEU A O 1
ATOM 925 N N . GLU A 1 116 ? -15.748 -5.349 22.985 1.00 92.88 116 GLU A N 1
ATOM 926 C CA . GLU A 1 116 ? -15.901 -4.897 24.374 1.00 92.88 116 GLU A CA 1
ATOM 927 C C . GLU A 1 116 ? -17.165 -4.042 24.536 1.00 92.88 116 GLU A C 1
ATOM 929 O O . GLU A 1 116 ? -18.025 -4.341 25.364 1.00 92.88 116 GLU A O 1
ATOM 934 N N . THR A 1 117 ? -17.368 -3.080 23.631 1.00 94.00 117 THR A N 1
ATOM 935 C CA . THR A 1 117 ? -18.579 -2.246 23.605 1.00 94.00 117 THR A CA 1
ATOM 936 C C . THR A 1 117 ? -19.859 -3.075 23.432 1.00 94.00 117 THR A C 1
ATOM 938 O O . THR A 1 117 ? -20.899 -2.751 24.013 1.00 94.00 117 THR A O 1
ATOM 941 N N . GLN A 1 118 ? -19.831 -4.128 22.607 1.00 92.44 118 GLN A N 1
ATOM 942 C CA . GLN A 1 118 ? -20.975 -5.028 22.437 1.00 92.44 118 GLN A CA 1
ATOM 943 C C . GLN A 1 118 ? -21.251 -5.837 23.708 1.00 92.44 118 GLN A C 1
ATOM 945 O O . GLN A 1 118 ? -22.409 -5.931 24.119 1.00 92.44 118 GLN A O 1
ATOM 950 N N . VAL A 1 119 ? -20.210 -6.384 24.341 1.00 92.69 119 VAL A N 1
ATOM 951 C CA . VAL A 1 119 ? -20.335 -7.147 25.589 1.00 92.69 119 VAL A CA 1
ATOM 952 C C . VAL A 1 119 ? -20.889 -6.267 26.703 1.00 92.69 119 VAL A C 1
ATOM 954 O O . VAL A 1 119 ? -21.845 -6.673 27.358 1.00 92.69 119 VAL A O 1
ATOM 957 N N . ASP A 1 120 ? -20.385 -5.045 26.876 1.00 94.62 120 ASP A N 1
ATOM 958 C CA . ASP A 1 120 ? -20.880 -4.113 27.895 1.00 94.62 120 ASP A CA 1
ATOM 959 C C . ASP A 1 120 ? -22.368 -3.808 27.724 1.00 94.62 120 ASP A C 1
ATOM 961 O O . ASP A 1 120 ? -23.145 -3.809 28.684 1.00 94.62 120 ASP A O 1
ATOM 965 N N . ARG A 1 121 ? -22.802 -3.587 26.479 1.00 94.31 121 ARG A N 1
ATOM 966 C CA . ARG A 1 121 ? -24.222 -3.377 26.169 1.00 94.31 121 ARG A CA 1
ATOM 967 C C . ARG A 1 121 ? -25.056 -4.604 26.502 1.00 94.31 121 ARG A C 1
ATOM 969 O O . ARG A 1 121 ? -26.153 -4.456 27.038 1.00 94.31 121 ARG A O 1
ATOM 976 N N . GLU A 1 122 ? -24.550 -5.790 26.199 1.00 91.50 122 GLU A N 1
ATOM 977 C CA . GLU A 1 122 ? -25.249 -7.039 26.470 1.00 91.50 122 GLU A CA 1
ATOM 978 C C . GLU A 1 122 ? -25.335 -7.327 27.974 1.00 91.50 122 GLU A C 1
ATOM 980 O O . GLU A 1 122 ? -26.400 -7.691 28.470 1.00 91.50 122 GLU A O 1
ATOM 985 N N . LEU A 1 123 ? -24.272 -7.058 28.734 1.00 91.81 123 LEU A N 1
ATOM 986 C CA . LEU A 1 123 ? -24.281 -7.144 30.194 1.00 91.81 123 LEU A CA 1
ATOM 987 C C . LEU A 1 123 ? -25.286 -6.164 30.808 1.00 91.81 123 LEU A C 1
ATOM 989 O O . LEU A 1 123 ? -26.067 -6.551 31.676 1.00 91.81 123 LEU A O 1
ATOM 993 N N . LEU A 1 124 ? -25.333 -4.917 30.328 1.00 94.06 124 LEU A N 1
ATOM 994 C CA . LEU A 1 124 ? -26.337 -3.938 30.753 1.00 94.06 124 LEU A CA 1
ATOM 995 C C . LEU A 1 124 ? -27.761 -4.379 30.393 1.00 94.06 124 LEU A C 1
ATOM 997 O O . LEU A 1 124 ? -28.681 -4.167 31.182 1.00 94.06 124 LEU A O 1
ATOM 1001 N N . ARG A 1 125 ? -27.960 -4.988 29.217 1.00 96.12 125 ARG A N 1
ATOM 1002 C CA . ARG A 1 125 ? -29.255 -5.540 28.796 1.00 96.12 125 ARG A CA 1
ATOM 1003 C C . ARG A 1 125 ? -29.698 -6.654 29.737 1.00 96.12 125 ARG A C 1
ATOM 1005 O O . ARG A 1 125 ? -30.829 -6.621 30.217 1.00 96.12 125 ARG A O 1
ATOM 1012 N N . LEU A 1 126 ?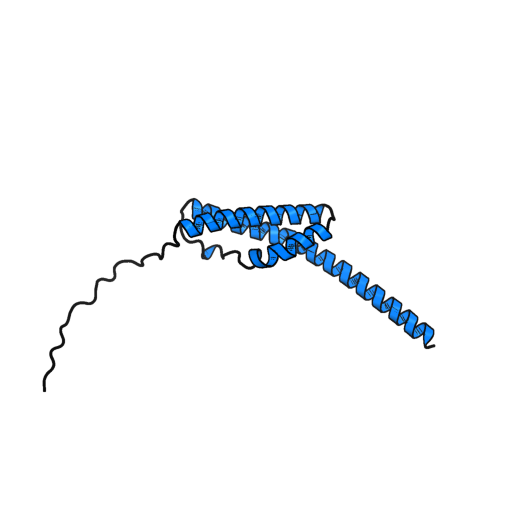 -28.815 -7.609 30.021 1.00 92.50 126 LEU A N 1
ATOM 1013 C CA . LEU A 1 126 ? -29.092 -8.725 30.924 1.00 92.50 126 LEU A CA 1
ATOM 1014 C C . LEU A 1 126 ? -29.382 -8.226 32.343 1.00 92.50 126 LEU A C 1
ATOM 1016 O O . LEU A 1 126 ? -30.402 -8.599 32.905 1.00 92.50 126 LEU A O 1
ATOM 1020 N N . ASN A 1 127 ? -28.575 -7.307 32.876 1.00 89.88 127 ASN A N 1
ATOM 1021 C CA . ASN A 1 127 ? -28.770 -6.730 34.213 1.00 89.88 127 ASN A CA 1
ATOM 1022 C C . ASN A 1 127 ? -30.057 -5.892 34.343 1.00 89.88 127 ASN A C 1
ATOM 1024 O O . ASN A 1 127 ? -30.533 -5.646 35.438 1.00 89.88 127 ASN A O 1
ATOM 1028 N N . ARG A 1 128 ? -30.629 -5.416 33.231 1.00 91.75 128 ARG A N 1
ATOM 1029 C CA . ARG A 1 128 ? -31.955 -4.770 33.223 1.00 91.75 128 ARG A CA 1
ATOM 1030 C C . ARG A 1 128 ? -33.107 -5.763 33.067 1.00 91.75 128 ARG A C 1
ATOM 1032 O O . ARG A 1 128 ? -34.255 -5.379 33.259 1.00 91.75 128 ARG A O 1
ATOM 1039 N N . THR A 1 129 ? -32.814 -6.985 32.626 1.00 90.62 129 THR A N 1
ATOM 1040 C CA . THR A 1 129 ? -33.812 -8.037 32.386 1.00 90.62 129 THR A CA 1
ATOM 1041 C C . THR A 1 129 ? -34.065 -8.878 33.641 1.00 90.62 129 THR A C 1
ATOM 1043 O O . THR A 1 129 ? -35.159 -9.421 33.782 1.00 90.62 129 THR A O 1
ATOM 1046 N N . TYR A 1 130 ? -33.073 -8.980 34.529 1.00 73.06 130 TYR A N 1
ATOM 1047 C CA . TYR A 1 130 ? -33.114 -9.725 35.792 1.00 73.06 130 TYR A CA 1
ATOM 1048 C C . TYR A 1 130 ? -33.160 -8.786 36.997 1.00 73.06 130 TYR A C 1
A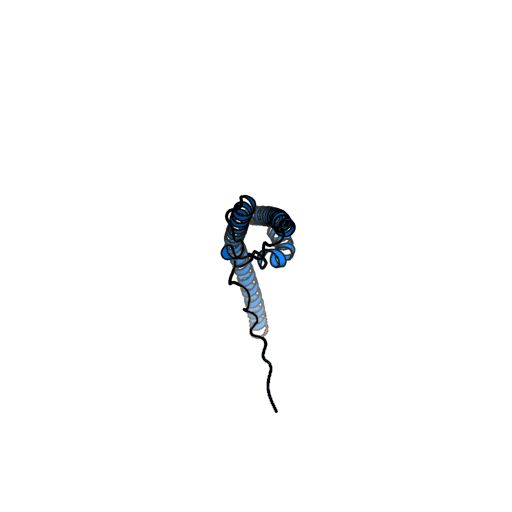TOM 1050 O O . TYR A 1 130 ? -33.710 -9.218 38.034 1.00 73.06 130 TYR A O 1
#

Secondary structure (DSSP, 8-state):
--------PPP-----------HHHHHHHHHHHHHHHHHHHHHHHHHHTT-HHHHHHHHHHHHHHHTTPPPGGGS-S--HHHHHHHHHHHHHHHHHHHHHHHHHHHHHHHHHHHHHHHHHHHHHHHHHH-

Foldseek 3Di:
DDDDDDPDDDDDPDDDPPPPPPPVVLVVLLVLLVVLLVLLVVLLVCLVVVVPVVSVVSVVVNVVPLVPLDDLVVLDDDDPSSVSSSVSSVSSVVSVVVCVVSVVVVVVVVVVVVVVVVVVVVVVVVVVVD